Protein AF-A0A0R1PHT4-F1 (afdb_monomer_lite)

Radius of gyration: 12.12 Å; chains: 1; bounding box: 24×15×35 Å

Organism: NCBI:txid1122151

Sequence (50 aa):
MKQLNIGNTNWKASAVALGIMRMEALSAKDAAKTLEAAVDSGINYKEAYY

pLDDT: mean 95.28, std 5.7, range [60.12, 98.31]

Secondary structure (DSSP, 8-state):
--EEE-TTSS-EEESS-EE-TTGGGS-HHHHHHHHHHHHHTT---EE---

Structure (mmCIF, N/CA/C/O backbone):
data_AF-A0A0R1PHT4-F1
#
_entry.id   AF-A0A0R1PHT4-F1
#
loop_
_atom_site.group_PDB
_atom_site.id
_atom_site.type_symbol
_atom_site.label_atom_id
_atom_site.label_alt_id
_atom_site.label_comp_id
_atom_site.label_asym_id
_atom_site.label_entity_id
_atom_site.label_seq_id
_atom_site.pdbx_PDB_ins_code
_atom_site.Cartn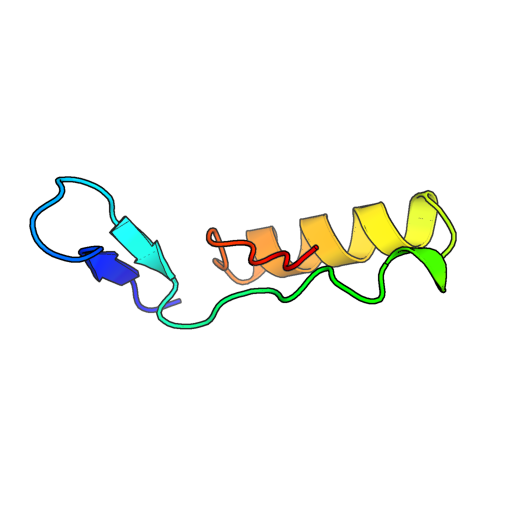_x
_atom_site.Cartn_y
_atom_site.Cartn_z
_atom_site.occupancy
_atom_site.B_iso_or_equiv
_atom_site.auth_seq_id
_atom_site.auth_comp_id
_atom_site.auth_asym_id
_atom_site.auth_atom_id
_atom_site.pdbx_PDB_model_num
ATOM 1 N N . MET A 1 1 ? -10.170 -3.716 5.139 1.00 93.06 1 MET A N 1
ATOM 2 C CA . MET A 1 1 ? -8.955 -3.550 5.972 1.00 93.06 1 MET A CA 1
ATOM 3 C C . MET A 1 1 ? -9.317 -3.199 7.417 1.00 93.06 1 MET A C 1
ATOM 5 O O . MET A 1 1 ? -10.244 -2.422 7.613 1.00 93.06 1 MET A O 1
ATOM 9 N N . LYS A 1 2 ? -8.601 -3.732 8.422 1.00 96.38 2 LYS A N 1
ATOM 10 C CA . LYS A 1 2 ? -8.707 -3.291 9.830 1.00 96.38 2 LYS A CA 1
ATOM 11 C C . LYS A 1 2 ? -8.033 -1.923 10.012 1.00 96.38 2 LYS A C 1
ATOM 13 O O . LYS A 1 2 ? -6.961 -1.709 9.454 1.00 96.38 2 LYS A O 1
ATOM 18 N N . GLN A 1 3 ? -8.643 -1.042 10.806 1.00 97.12 3 GLN A N 1
ATOM 19 C CA . GLN A 1 3 ? -8.130 0.294 11.138 1.00 97.12 3 GLN A CA 1
ATOM 20 C C . GLN A 1 3 ? -7.776 0.380 12.633 1.00 97.12 3 GLN A C 1
ATOM 22 O O . GLN A 1 3 ? -8.463 -0.223 13.460 1.00 97.12 3 GLN A O 1
ATOM 27 N N . LEU A 1 4 ? -6.722 1.119 12.975 1.00 96.38 4 LEU A N 1
ATOM 28 C CA . LEU A 1 4 ? -6.181 1.320 14.322 1.00 96.38 4 LEU A CA 1
ATOM 29 C C . LEU A 1 4 ? -5.980 2.816 14.589 1.00 96.38 4 LEU A C 1
ATOM 31 O O . LEU A 1 4 ? -5.677 3.565 13.664 1.00 96.38 4 LEU A O 1
ATOM 35 N N . ASN A 1 5 ? -6.113 3.247 15.845 1.00 97.06 5 ASN A N 1
ATOM 36 C CA . ASN A 1 5 ? -5.732 4.608 16.223 1.00 97.06 5 ASN A CA 1
ATOM 37 C C . ASN A 1 5 ? -4.205 4.740 16.239 1.00 97.06 5 ASN A C 1
ATOM 39 O O . ASN A 1 5 ? -3.512 3.877 16.784 1.00 97.06 5 ASN A O 1
ATOM 43 N N . ILE A 1 6 ? -3.686 5.837 15.690 1.00 95.00 6 ILE A N 1
ATOM 44 C CA . ILE A 1 6 ? -2.265 6.163 15.807 1.00 95.00 6 ILE A CA 1
ATOM 45 C C . ILE A 1 6 ? -2.019 6.808 17.168 1.00 95.00 6 ILE A C 1
ATOM 47 O O . ILE A 1 6 ? -2.349 7.975 17.377 1.00 95.00 6 ILE A O 1
ATOM 51 N N . GLY A 1 7 ? -1.425 6.050 18.090 1.00 92.44 7 GLY A N 1
ATOM 52 C CA . GLY A 1 7 ? -1.061 6.538 19.421 1.00 92.44 7 GLY A CA 1
ATOM 53 C C . GLY A 1 7 ? -2.216 7.266 20.117 1.00 92.44 7 GLY A C 1
ATOM 54 O O . GLY A 1 7 ? -3.362 6.823 20.065 1.00 92.44 7 GLY A O 1
ATOM 55 N N . ASN A 1 8 ? -1.914 8.410 20.735 1.00 95.81 8 ASN A N 1
ATOM 56 C CA . ASN A 1 8 ? -2.906 9.263 21.396 1.00 95.81 8 ASN A CA 1
ATOM 57 C C . ASN A 1 8 ? -3.478 10.354 20.466 1.00 95.81 8 ASN A C 1
ATOM 59 O O . ASN A 1 8 ? -3.692 11.491 20.883 1.00 95.81 8 ASN A O 1
ATOM 63 N N . THR A 1 9 ? -3.659 10.038 19.182 1.00 95.25 9 THR A N 1
ATOM 64 C CA . THR A 1 9 ? -4.250 10.952 18.195 1.00 95.25 9 THR A CA 1
ATOM 65 C C . THR A 1 9 ? -5.662 10.511 17.818 1.00 95.25 9 THR A C 1
ATOM 67 O O . THR A 1 9 ? -6.065 9.369 18.040 1.00 95.25 9 THR A O 1
ATOM 70 N N . ASN A 1 10 ? -6.404 11.407 17.168 1.00 95.56 10 ASN A N 1
ATOM 71 C CA . ASN A 1 10 ? -7.708 11.084 16.585 1.00 95.56 10 ASN A CA 1
ATOM 72 C C . ASN A 1 10 ? -7.599 10.441 15.190 1.00 95.56 10 ASN A C 1
ATOM 74 O O . ASN A 1 10 ? -8.607 10.303 14.495 1.00 95.56 10 ASN A O 1
ATOM 78 N N . TRP A 1 11 ? -6.392 10.088 14.738 1.00 96.00 11 TRP A N 1
ATOM 79 C CA . TRP A 1 11 ? -6.182 9.528 13.408 1.00 96.00 11 TRP A CA 1
ATOM 80 C C . TRP A 1 11 ? -6.340 8.015 13.424 1.00 96.00 11 TRP A C 1
ATOM 82 O O . TRP A 1 11 ? -5.763 7.324 14.264 1.00 96.00 11 TRP A O 1
ATOM 92 N N . LYS A 1 12 ? -7.097 7.507 12.449 1.00 95.88 12 LYS A N 1
ATOM 93 C CA . LYS A 1 12 ? -7.223 6.078 12.169 1.00 95.88 12 LYS A CA 1
ATOM 94 C C . LYS A 1 12 ? -6.404 5.723 10.938 1.00 95.88 12 LYS A C 1
ATOM 96 O O . LYS A 1 12 ? -6.576 6.338 9.890 1.00 95.88 12 LYS A O 1
ATOM 101 N N . ALA A 1 13 ? -5.554 4.719 11.080 1.00 97.06 13 ALA A N 1
ATOM 102 C CA . ALA A 1 13 ? -4.711 4.190 10.024 1.00 97.06 13 ALA A CA 1
ATOM 103 C C . ALA A 1 13 ? -4.968 2.698 9.815 1.00 97.06 13 ALA A C 1
ATOM 105 O O . ALA A 1 13 ? -5.384 1.985 10.730 1.00 97.06 13 ALA A O 1
ATOM 106 N N . SER A 1 14 ? -4.696 2.202 8.616 1.00 97.88 14 SER A N 1
ATOM 107 C CA . SER A 1 14 ? -4.702 0.780 8.316 1.00 97.88 14 SER A CA 1
ATOM 108 C C . SER A 1 14 ? -3.727 0.035 9.225 1.00 97.88 14 SER A C 1
ATOM 110 O O . SER A 1 14 ? -2.634 0.511 9.511 1.00 97.88 14 SER A O 1
ATOM 112 N N . ALA A 1 15 ? -4.099 -1.175 9.646 1.00 96.88 15 ALA A N 1
ATOM 113 C CA . ALA A 1 15 ? -3.229 -2.036 10.456 1.00 96.88 15 ALA A CA 1
ATOM 114 C C . ALA A 1 15 ? -1.947 -2.491 9.720 1.00 96.88 15 ALA A C 1
ATOM 116 O O . ALA A 1 15 ? -1.082 -3.114 10.328 1.00 96.88 15 ALA A O 1
ATOM 117 N N . VAL A 1 16 ? -1.847 -2.198 8.421 1.00 95.94 16 VAL A N 1
ATOM 118 C CA . VAL A 1 16 ? -0.686 -2.421 7.554 1.00 95.94 16 VAL A CA 1
ATOM 119 C C . VAL A 1 16 ? -0.317 -1.087 6.902 1.00 95.94 16 VAL A C 1
ATOM 121 O O . VAL A 1 16 ? -1.211 -0.339 6.501 1.00 95.94 16 VAL A O 1
ATOM 124 N N . ALA A 1 17 ? 0.981 -0.802 6.787 1.00 95.56 17 ALA A N 1
ATOM 125 C CA . ALA A 1 17 ? 1.519 0.368 6.094 1.00 95.56 17 ALA A CA 1
ATOM 126 C C . ALA A 1 17 ? 2.061 -0.013 4.707 1.00 95.56 17 ALA A C 1
ATOM 128 O O . ALA A 1 17 ? 2.625 -1.097 4.545 1.00 95.56 17 ALA A O 1
ATOM 129 N N . LEU A 1 18 ? 1.941 0.885 3.726 1.00 97.12 18 LEU A N 1
ATOM 130 C CA . LEU A 1 18 ? 2.674 0.779 2.463 1.00 97.12 18 LEU A CA 1
ATOM 131 C C . LEU A 1 18 ? 4.028 1.484 2.601 1.00 97.12 18 LEU A C 1
ATOM 133 O O . LEU A 1 18 ? 4.070 2.710 2.699 1.00 97.12 18 LEU A O 1
ATOM 137 N N . GLY A 1 19 ? 5.121 0.725 2.567 1.00 96.25 19 GLY A N 1
ATOM 138 C CA . GLY A 1 19 ? 6.464 1.298 2.467 1.00 96.25 19 GLY A CA 1
ATOM 139 C C . GLY A 1 19 ? 6.737 1.803 1.048 1.00 96.25 19 GLY A C 1
ATOM 140 O O . GLY A 1 19 ? 6.586 1.041 0.092 1.00 96.25 19 GLY A O 1
ATOM 141 N N . ILE A 1 20 ? 7.149 3.066 0.902 1.00 95.88 20 ILE A N 1
ATOM 142 C CA . ILE A 1 20 ? 7.405 3.696 -0.411 1.00 95.88 20 ILE A CA 1
ATOM 143 C C . ILE A 1 20 ? 8.895 3.907 -0.727 1.00 95.88 20 ILE A C 1
ATOM 145 O O . ILE A 1 20 ? 9.228 4.484 -1.756 1.00 95.88 20 ILE A O 1
ATOM 149 N N . MET A 1 21 ? 9.790 3.383 0.114 1.00 94.06 21 MET A N 1
ATOM 150 C CA . MET A 1 21 ? 11.254 3.556 0.037 1.00 94.06 21 MET A CA 1
ATOM 151 C C . MET A 1 21 ? 11.928 3.081 -1.262 1.00 94.06 21 MET A C 1
ATOM 153 O O . MET A 1 21 ? 13.105 3.352 -1.446 1.00 94.06 21 MET A O 1
ATOM 157 N N . ARG A 1 22 ? 11.234 2.295 -2.097 1.00 91.88 22 ARG A N 1
ATOM 158 C CA . ARG A 1 22 ? 11.768 1.728 -3.352 1.00 91.88 22 ARG A CA 1
ATOM 159 C C . ARG A 1 22 ? 10.947 2.118 -4.580 1.00 91.88 22 ARG A C 1
ATOM 161 O O . ARG A 1 22 ? 10.990 1.438 -5.606 1.00 91.88 22 ARG A O 1
ATOM 168 N N . MET A 1 23 ? 10.108 3.149 -4.467 1.00 94.88 23 MET A N 1
ATOM 169 C CA . MET A 1 23 ? 9.257 3.572 -5.583 1.00 94.88 23 MET A CA 1
ATOM 170 C C . MET A 1 23 ? 10.052 4.179 -6.743 1.00 94.88 23 MET A C 1
ATOM 172 O O . MET A 1 23 ? 9.541 4.206 -7.858 1.00 94.88 23 MET A O 1
ATOM 176 N N . GLU A 1 24 ? 11.299 4.596 -6.527 1.00 93.56 24 GLU A N 1
ATOM 177 C CA . GLU A 1 24 ? 12.221 5.050 -7.572 1.00 93.56 24 GLU A CA 1
ATOM 178 C C . GLU A 1 24 ? 12.590 3.951 -8.577 1.00 93.56 24 GLU A C 1
ATOM 180 O O . GLU A 1 24 ? 12.947 4.257 -9.711 1.00 93.56 24 GLU A O 1
ATOM 185 N N . ALA A 1 25 ? 12.464 2.675 -8.195 1.00 96.19 25 ALA A N 1
ATOM 186 C CA . ALA A 1 25 ? 12.657 1.545 -9.103 1.00 96.19 25 ALA A CA 1
ATOM 187 C C . ALA A 1 25 ? 11.487 1.359 -10.092 1.00 96.19 25 ALA A C 1
ATOM 189 O O . ALA A 1 25 ? 11.578 0.546 -11.013 1.00 96.19 25 ALA A O 1
ATOM 190 N N . LEU A 1 26 ? 10.377 2.077 -9.896 1.00 97.31 26 LEU A N 1
ATOM 191 C CA . LEU A 1 26 ? 9.180 2.002 -10.725 1.00 97.31 26 LEU A CA 1
ATOM 192 C C . LEU A 1 26 ? 9.086 3.203 -11.668 1.00 97.31 26 LEU A C 1
ATOM 194 O O . LEU A 1 26 ? 9.537 4.308 -11.368 1.00 97.31 26 LEU A O 1
ATOM 198 N N . SER A 1 27 ? 8.399 3.012 -12.796 1.00 98.19 27 SER A N 1
ATOM 199 C CA . SER A 1 27 ? 7.910 4.157 -13.561 1.00 98.19 27 SER A CA 1
ATOM 200 C C . SER A 1 27 ? 6.876 4.929 -12.731 1.00 98.19 27 SER A C 1
ATOM 202 O O . SER A 1 27 ? 6.163 4.342 -11.916 1.00 98.19 27 SER A O 1
ATOM 204 N N . ALA A 1 28 ? 6.713 6.231 -12.980 1.00 97.56 28 ALA A N 1
ATOM 205 C CA . ALA A 1 28 ? 5.682 7.025 -12.302 1.00 97.56 28 ALA A CA 1
ATOM 206 C C . ALA A 1 28 ? 4.273 6.414 -12.453 1.00 97.56 28 ALA A C 1
ATOM 208 O O . ALA A 1 28 ? 3.465 6.464 -11.528 1.00 97.56 28 ALA A O 1
ATOM 209 N N . LYS A 1 29 ? 3.995 5.780 -13.602 1.00 98.25 29 LYS A N 1
ATOM 210 C CA . LYS A 1 29 ? 2.729 5.088 -13.866 1.00 98.25 29 LYS A CA 1
ATOM 211 C C . LYS A 1 29 ? 2.549 3.858 -12.974 1.00 98.25 29 LYS A C 1
ATOM 213 O O . LYS A 1 29 ? 1.452 3.627 -12.476 1.00 98.25 29 LYS A O 1
ATOM 218 N N . ASP A 1 30 ? 3.602 3.075 -12.771 1.00 98.31 30 ASP A N 1
ATOM 219 C CA . ASP A 1 30 ? 3.533 1.861 -11.952 1.00 98.31 30 ASP A CA 1
ATOM 220 C C . ASP A 1 30 ? 3.540 2.188 -10.456 1.00 98.31 30 ASP A C 1
ATOM 222 O O . ASP A 1 30 ? 2.829 1.547 -9.679 1.00 98.31 30 ASP A O 1
ATOM 226 N N . ALA A 1 31 ? 4.251 3.244 -10.054 1.00 97.69 31 ALA A N 1
ATOM 227 C CA . ALA A 1 31 ? 4.161 3.796 -8.707 1.00 97.69 31 ALA A CA 1
ATOM 228 C C . ALA A 1 31 ? 2.731 4.276 -8.403 1.00 97.69 31 ALA A C 1
ATOM 230 O O . ALA A 1 31 ? 2.170 3.908 -7.371 1.00 97.69 31 ALA A O 1
ATOM 231 N N . ALA A 1 32 ? 2.101 5.013 -9.326 1.00 97.56 32 ALA A N 1
ATOM 232 C CA . ALA A 1 32 ? 0.713 5.455 -9.184 1.00 97.56 32 ALA A CA 1
ATOM 233 C C . ALA A 1 32 ? -0.256 4.272 -9.039 1.00 97.56 32 ALA A C 1
ATOM 235 O O . ALA A 1 32 ? -1.012 4.221 -8.073 1.00 97.56 32 ALA A O 1
ATOM 236 N N . LYS A 1 33 ? -0.155 3.262 -9.913 1.00 98.19 33 LYS A N 1
ATOM 237 C CA . LYS A 1 33 ? -0.963 2.034 -9.808 1.00 98.19 33 LYS A CA 1
ATOM 238 C C . LYS A 1 33 ? -0.775 1.301 -8.481 1.00 98.19 33 LYS A C 1
ATOM 240 O O . LYS A 1 33 ? -1.727 0.752 -7.938 1.00 98.19 33 LYS A O 1
ATOM 245 N N . THR A 1 34 ? 0.448 1.278 -7.955 1.00 97.38 34 THR A N 1
ATOM 246 C CA . THR A 1 34 ? 0.741 0.658 -6.655 1.00 97.38 34 THR A CA 1
ATOM 247 C C . THR A 1 34 ? 0.044 1.411 -5.520 1.00 97.38 34 THR A C 1
ATOM 249 O O . THR A 1 34 ? -0.532 0.791 -4.627 1.00 97.38 34 THR A O 1
ATOM 252 N N . LEU A 1 35 ? 0.052 2.749 -5.567 1.00 97.31 35 LEU A N 1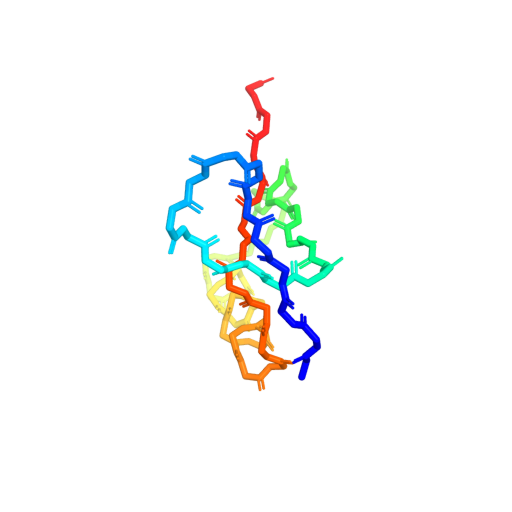
ATOM 253 C CA . LEU A 1 35 ? -0.662 3.593 -4.607 1.00 97.31 35 LEU A CA 1
ATOM 254 C C . LEU A 1 35 ? -2.183 3.413 -4.704 1.00 97.31 35 LEU A C 1
ATOM 256 O O . LEU A 1 35 ? -2.839 3.323 -3.668 1.00 97.31 35 LEU A O 1
ATOM 260 N N . GLU A 1 36 ? -2.730 3.339 -5.918 1.00 98.12 36 GLU A N 1
ATOM 261 C CA . GLU A 1 36 ? -4.154 3.084 -6.172 1.00 98.12 36 GLU A CA 1
ATOM 262 C C . GLU A 1 36 ? -4.576 1.728 -5.599 1.00 98.12 36 GLU A C 1
ATOM 264 O O . GLU A 1 36 ? -5.475 1.670 -4.765 1.00 98.12 36 GLU A O 1
ATOM 269 N N . ALA A 1 37 ? -3.845 0.657 -5.922 1.00 98.00 37 ALA A N 1
ATOM 270 C CA . ALA A 1 37 ? -4.124 -0.680 -5.402 1.00 98.00 37 ALA A CA 1
ATOM 271 C C . ALA A 1 37 ? -4.071 -0.742 -3.864 1.00 98.00 37 ALA A C 1
ATOM 273 O O . ALA A 1 37 ? -4.879 -1.427 -3.229 1.00 98.00 37 ALA A O 1
ATOM 274 N N . ALA A 1 38 ? -3.140 -0.013 -3.240 1.00 97.69 38 ALA A N 1
ATOM 275 C CA . ALA A 1 38 ? -3.070 0.084 -1.787 1.00 97.69 38 ALA A CA 1
ATOM 276 C C . ALA A 1 38 ? -4.336 0.740 -1.211 1.00 97.69 38 ALA A C 1
ATOM 278 O O . ALA A 1 38 ? -4.943 0.182 -0.292 1.00 97.69 38 ALA A O 1
ATOM 279 N N . VAL A 1 39 ? -4.779 1.864 -1.782 1.00 97.38 39 VAL A N 1
ATOM 280 C CA . VA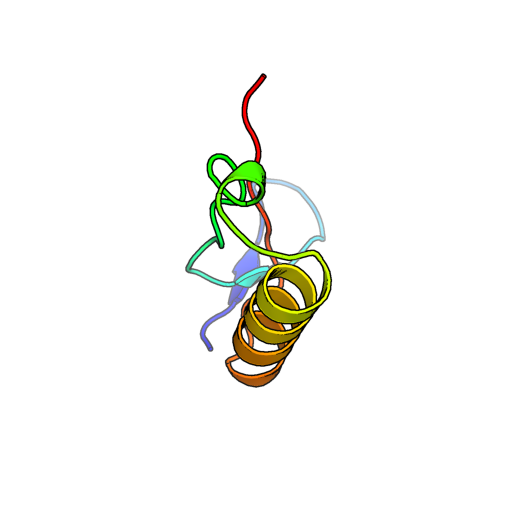L A 1 39 ? -6.011 2.554 -1.367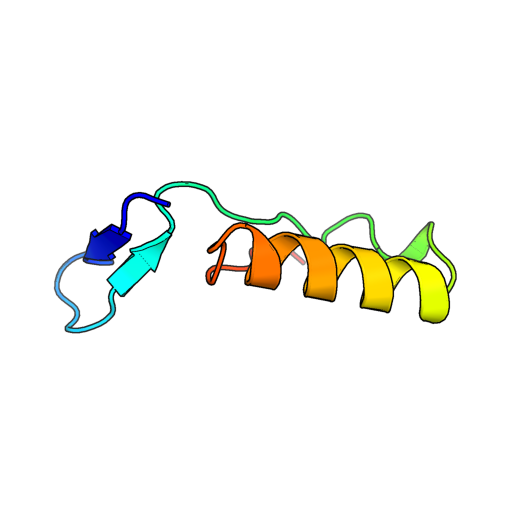 1.00 97.38 39 VAL A CA 1
ATOM 281 C C . VAL A 1 39 ? -7.240 1.669 -1.575 1.00 97.38 39 VAL A C 1
ATOM 283 O O . VAL A 1 39 ? -8.040 1.537 -0.648 1.00 97.38 39 VAL A O 1
ATOM 286 N N . ASP A 1 40 ? -7.348 0.995 -2.719 1.00 98.12 40 ASP A N 1
ATOM 287 C CA . ASP A 1 40 ? -8.456 0.084 -3.035 1.00 98.12 40 ASP A CA 1
ATOM 288 C C . ASP A 1 40 ? -8.532 -1.093 -2.051 1.00 98.12 40 ASP A C 1
ATOM 290 O O . ASP A 1 40 ? -9.614 -1.541 -1.668 1.00 98.12 40 ASP A O 1
ATOM 294 N N . SER A 1 41 ? -7.382 -1.564 -1.555 1.00 97.69 41 SER A N 1
ATOM 295 C CA . SER A 1 41 ? -7.319 -2.590 -0.503 1.00 97.69 41 SER A CA 1
ATOM 296 C C . SER A 1 41 ? -7.639 -2.063 0.909 1.00 97.69 41 SER A C 1
ATOM 298 O O . SER A 1 41 ? -7.791 -2.842 1.860 1.00 97.69 41 SER A O 1
ATOM 300 N N . GLY A 1 42 ? -7.775 -0.744 1.063 1.00 97.69 42 GLY A N 1
ATOM 301 C CA . GLY A 1 42 ? -8.046 -0.050 2.319 1.00 97.69 42 GLY A CA 1
ATOM 302 C C . GLY A 1 42 ? -6.801 0.326 3.129 1.00 97.69 42 GLY A C 1
ATOM 303 O O . GLY A 1 42 ? -6.941 0.629 4.319 1.00 97.69 42 GLY A O 1
ATOM 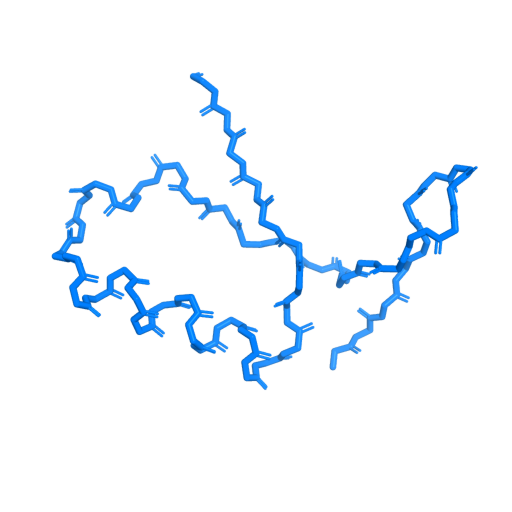304 N N . ILE A 1 43 ? -5.610 0.302 2.520 1.00 98.31 43 ILE A N 1
ATOM 305 C CA . ILE A 1 43 ? -4.373 0.835 3.105 1.00 98.31 43 ILE A CA 1
ATOM 306 C C . ILE A 1 43 ? -4.385 2.354 2.933 1.00 98.31 43 ILE A C 1
ATOM 308 O O . ILE A 1 43 ? -4.420 2.868 1.817 1.00 98.31 43 ILE A O 1
ATOM 312 N N . ASN A 1 44 ? -4.331 3.086 4.042 1.00 96.56 44 ASN A N 1
ATOM 313 C CA . ASN A 1 44 ? -4.345 4.553 4.043 1.00 96.56 44 ASN A CA 1
ATOM 314 C C . ASN A 1 44 ? -3.106 5.171 4.709 1.00 96.56 44 ASN A C 1
ATOM 316 O O . ASN A 1 44 ? -2.969 6.393 4.711 1.00 96.56 44 ASN A O 1
ATOM 320 N N . TYR A 1 45 ? -2.196 4.346 5.232 1.00 96.44 45 TYR A N 1
ATOM 321 C CA . TYR A 1 45 ? -0.951 4.792 5.842 1.00 96.44 45 TYR A CA 1
ATOM 322 C C . TYR A 1 45 ? 0.250 4.417 4.973 1.00 96.44 45 TYR A C 1
ATOM 324 O O . TYR A 1 45 ? 0.415 3.261 4.577 1.00 96.44 45 TYR A O 1
ATOM 332 N N . LYS A 1 46 ? 1.066 5.424 4.656 1.00 95.56 46 LYS A N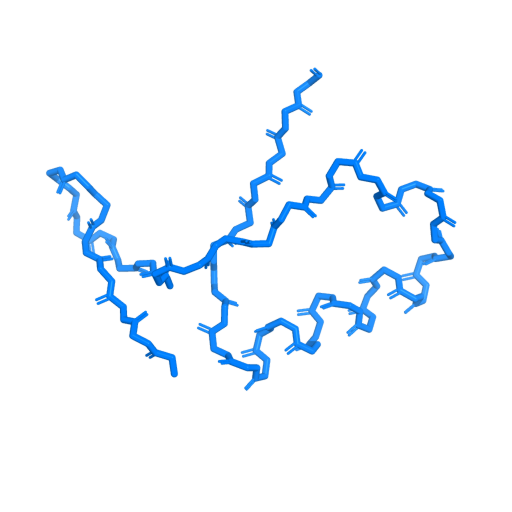 1
ATOM 333 C CA . LYS A 1 46 ? 2.258 5.322 3.809 1.00 95.56 46 LYS A CA 1
ATOM 334 C C . LYS A 1 46 ? 3.459 5.704 4.653 1.00 95.56 46 LYS A C 1
ATOM 336 O O . LYS A 1 46 ? 3.400 6.685 5.390 1.00 95.56 46 LYS A O 1
ATOM 341 N N . GLU A 1 47 ? 4.514 4.922 4.538 1.00 93.38 47 GLU A N 1
ATOM 342 C CA . GLU A 1 47 ? 5.718 5.057 5.342 1.00 93.38 47 GLU A CA 1
ATOM 343 C C . GLU A 1 47 ? 6.910 5.290 4.406 1.00 93.38 47 GLU A C 1
ATOM 345 O O . GLU A 1 47 ? 7.063 4.601 3.390 1.00 93.38 47 GLU A O 1
ATOM 350 N N . ALA A 1 48 ? 7.692 6.320 4.722 1.00 90.50 48 ALA A N 1
ATOM 351 C CA . ALA A 1 48 ? 8.912 6.689 4.027 1.00 90.50 48 ALA A CA 1
ATOM 352 C C . ALA A 1 48 ? 9.985 7.047 5.063 1.00 90.50 48 ALA A C 1
ATOM 354 O O . ALA A 1 48 ? 9.755 7.916 5.908 1.00 90.50 48 ALA A O 1
ATOM 355 N N . TYR A 1 49 ? 11.163 6.439 4.938 1.00 81.75 49 TYR A N 1
ATOM 356 C CA . TYR A 1 49 ? 12.381 6.877 5.617 1.00 81.75 49 TYR A CA 1
ATOM 357 C C . TYR A 1 49 ? 13.265 7.672 4.642 1.00 81.75 49 TYR A C 1
ATOM 359 O O . TYR A 1 49 ? 13.181 7.467 3.429 1.00 81.75 49 TYR A O 1
ATOM 367 N N . TYR A 1 50 ? 14.066 8.593 5.187 1.00 60.12 50 TYR A N 1
ATOM 368 C CA . TYR A 1 50 ? 15.105 9.332 4.456 1.00 60.12 50 TYR A CA 1
ATOM 369 C C . TYR A 1 50 ? 16.331 8.460 4.184 1.00 60.12 50 TYR A C 1
ATOM 371 O O . TYR A 1 50 ? 16.675 7.648 5.075 1.00 60.12 50 TYR A O 1
#

Foldseek 3Di:
DDWDDDPPDPDIFDPDEAECACVVVDDPVVSVVVVVVCVVVVGDHYDYDD

InterPro domains:
  IPR036812 NAD(P)-dependent oxidoreductase domain superfamily [G3DSA:3.20.20.100] (1-47)
  IPR036812 NAD(P)-dependent oxidoreductase domain superfamily [SSF51430] (1-45)